Protein AF-A0A1E7FV10-F1 (afdb_monomer)

Secondary structure (DSSP, 8-state):
---PPPPHHHHHTS-HHHHHHHHHHHHHHHHHHHHHHHHHHHTTPPPS-HHHHHHHHHHHHHHHHHHHHHHH-

InterPro domains:
  IPR010729 Large ribosomal subunit protein uL29m, mitochondrial [PF06984] (2-70)
  IPR010729 Large ribosomal subunit protein uL29m, mitochondrial [PTHR21183] (2-72)
  IPR036049 Large ribosomal subunit protein uL29 superfamily [SSF46561] (7-72)
  IPR038340 MRP-L47 superfamily, mitochondrial [G3DSA:6.10.330.20] (1-73)

Structure (mmCIF, N/CA/C/O backbone):
data_AF-A0A1E7FV10-F1
#
_entry.id   AF-A0A1E7FV10-F1
#
loop_
_atom_site.group_PDB
_atom_site.id
_atom_site.type_symbol
_atom_site.label_atom_id
_atom_site.label_alt_id
_atom_site.label_comp_id
_atom_site.label_asym_id
_atom_site.label_entity_id
_atom_site.label_seq_id
_atom_site.pdbx_PDB_ins_code
_atom_site.Cartn_x
_atom_site.Cartn_y
_atom_site.Cartn_z
_atom_site.occupancy
_atom_site.B_iso_or_equiv
_atom_site.auth_seq_id
_atom_site.auth_comp_id
_atom_site.auth_asym_id
_atom_site.auth_atom_id
_atom_site.pdbx_PDB_model_num
ATOM 1 N N . ILE A 1 1 ? -4.574 2.286 -17.359 1.00 61.66 1 ILE A N 1
ATOM 2 C CA . ILE A 1 1 ? -4.829 3.393 -16.399 1.00 61.66 1 ILE A CA 1
ATOM 3 C C . ILE A 1 1 ? -4.476 2.899 -14.997 1.00 61.66 1 ILE A C 1
ATOM 5 O O . ILE A 1 1 ? -4.889 1.803 -14.645 1.00 61.66 1 ILE A O 1
ATOM 9 N N . VAL A 1 2 ? -3.685 3.649 -14.220 1.00 79.62 2 VAL A N 1
ATOM 10 C CA . VAL A 1 2 ? -3.356 3.293 -12.823 1.00 79.62 2 VAL A CA 1
ATOM 11 C C . VAL A 1 2 ? -4.411 3.897 -11.898 1.00 79.62 2 VAL A C 1
ATOM 13 O O . VAL A 1 2 ? -4.577 5.116 -11.888 1.00 79.62 2 VAL A O 1
ATOM 16 N N . GLY A 1 3 ? -5.089 3.061 -11.107 1.00 88.88 3 GLY A N 1
ATOM 17 C CA . GLY A 1 3 ? -6.150 3.484 -10.186 1.00 88.88 3 GLY A CA 1
ATOM 18 C C . GLY A 1 3 ? -5.700 4.452 -9.080 1.00 88.88 3 GLY A C 1
ATOM 19 O O . GLY A 1 3 ? -4.523 4.819 -8.963 1.00 88.88 3 GLY A O 1
ATOM 20 N N . ARG A 1 4 ? -6.658 4.893 -8.257 1.00 94.00 4 ARG A N 1
ATOM 21 C CA . ARG A 1 4 ? -6.400 5.708 -7.058 1.00 94.00 4 ARG A CA 1
ATOM 22 C C . ARG A 1 4 ? -5.910 4.821 -5.904 1.00 94.00 4 ARG A C 1
ATOM 24 O O . ARG A 1 4 ? -6.267 3.653 -5.818 1.00 94.00 4 ARG A O 1
ATOM 31 N N . GLN A 1 5 ? -5.104 5.391 -5.011 1.00 94.69 5 GLN A N 1
ATOM 32 C CA . GLN A 1 5 ? -4.759 4.770 -3.727 1.00 94.69 5 GLN A CA 1
ATOM 33 C C . GLN A 1 5 ? -5.973 4.686 -2.784 1.00 94.69 5 GLN A C 1
ATOM 35 O O . GLN A 1 5 ? -6.868 5.534 -2.845 1.00 94.69 5 GLN A O 1
ATOM 40 N N . TRP A 1 6 ? -5.954 3.736 -1.852 1.00 97.56 6 TRP A N 1
ATOM 41 C CA . TRP A 1 6 ? -6.941 3.657 -0.774 1.00 97.56 6 TRP A CA 1
ATOM 42 C C . TRP A 1 6 ? -6.762 4.806 0.219 1.00 97.56 6 TRP A C 1
ATOM 44 O O . TRP A 1 6 ? -5.639 5.091 0.637 1.00 97.56 6 TRP A O 1
ATOM 54 N N . SER A 1 7 ? -7.856 5.473 0.596 1.00 97.12 7 SER A N 1
ATOM 55 C CA . SER A 1 7 ? -7.825 6.507 1.636 1.00 97.12 7 SER A CA 1
ATOM 56 C C . SER A 1 7 ? -8.119 5.922 3.017 1.00 97.12 7 SER A C 1
ATOM 58 O O . SER A 1 7 ? -8.862 4.950 3.151 1.00 97.12 7 SER A O 1
ATOM 60 N N . VAL A 1 8 ? -7.580 6.548 4.066 1.00 97.88 8 VAL A N 1
ATOM 61 C CA . VAL A 1 8 ? -7.836 6.150 5.462 1.00 97.88 8 VAL A CA 1
ATOM 62 C C . VAL A 1 8 ? -9.339 6.165 5.772 1.00 97.88 8 VAL A C 1
ATOM 64 O O . VAL A 1 8 ? -9.854 5.213 6.351 1.00 97.88 8 VAL A O 1
ATOM 67 N N . THR A 1 9 ? -10.064 7.194 5.323 1.00 97.50 9 THR A N 1
ATOM 68 C CA . THR A 1 9 ? -11.511 7.347 5.556 1.00 97.50 9 THR A CA 1
ATOM 69 C C . THR A 1 9 ? -12.327 6.181 4.995 1.00 97.50 9 THR A C 1
ATOM 71 O O . THR A 1 9 ? -13.272 5.726 5.635 1.00 97.50 9 THR A O 1
ATOM 74 N N . GLU A 1 10 ? -11.953 5.662 3.824 1.00 97.19 10 GLU A N 1
ATOM 75 C CA . GLU A 1 10 ? -12.605 4.491 3.223 1.00 97.19 10 GLU A CA 1
ATOM 76 C C . GLU A 1 10 ? -12.283 3.208 3.985 1.00 97.19 10 GLU A C 1
ATOM 78 O O . GLU A 1 10 ? -13.164 2.383 4.225 1.00 97.19 10 GLU A O 1
ATOM 83 N N . LEU A 1 11 ? -11.021 3.055 4.390 1.00 98.19 11 LEU A N 1
ATOM 84 C CA . LEU A 1 11 ? -10.534 1.870 5.090 1.00 98.19 11 LEU A CA 1
ATOM 85 C C . LEU A 1 11 ? -11.113 1.744 6.504 1.00 98.19 11 LEU A C 1
ATOM 87 O O . LEU A 1 11 ? -11.358 0.628 6.957 1.00 98.19 11 LEU A O 1
ATOM 91 N N . ARG A 1 12 ? -11.421 2.860 7.180 1.00 97.88 12 ARG A N 1
ATOM 92 C CA . ARG A 1 12 ? -12.085 2.843 8.497 1.00 97.88 12 ARG A CA 1
ATOM 93 C C . ARG A 1 12 ? -13.435 2.132 8.479 1.00 97.88 12 ARG A C 1
ATOM 95 O O . ARG A 1 12 ? -13.798 1.522 9.478 1.00 97.88 12 ARG A O 1
ATOM 102 N N . ARG A 1 13 ? -14.144 2.159 7.346 1.00 97.31 13 ARG A N 1
ATOM 103 C CA . ARG A 1 13 ? -15.465 1.531 7.174 1.00 97.31 13 ARG A CA 1
ATOM 104 C C . ARG A 1 13 ? -15.398 0.031 6.845 1.00 97.31 13 ARG A C 1
ATOM 106 O O . ARG A 1 13 ? -16.436 -0.579 6.621 1.00 97.31 13 ARG A O 1
ATOM 113 N N . LYS A 1 14 ? -14.202 -0.563 6.749 1.00 97.94 14 LYS A N 1
ATOM 114 C CA . LYS A 1 14 ? -14.004 -1.973 6.367 1.00 97.94 14 LYS A CA 1
ATOM 115 C C . LYS A 1 14 ? -13.802 -2.883 7.574 1.00 97.94 14 LYS A C 1
ATOM 117 O O . LYS A 1 14 ? -13.197 -2.474 8.563 1.00 97.94 14 LYS A O 1
ATOM 122 N N . SER A 1 15 ? -14.262 -4.129 7.491 1.00 98.12 15 SER A N 1
ATOM 123 C CA . SER A 1 15 ? -14.023 -5.130 8.539 1.00 98.12 15 SER A CA 1
ATOM 124 C C . SER A 1 15 ? -12.524 -5.455 8.673 1.00 98.12 15 SER A C 1
ATOM 126 O O . SER A 1 15 ? -11.735 -5.179 7.767 1.00 98.12 15 SER A O 1
ATOM 128 N N . TYR A 1 16 ? -12.100 -6.042 9.799 1.00 97.69 16 TYR A N 1
ATOM 129 C CA . TYR A 1 16 ? -10.721 -6.540 9.938 1.00 97.69 16 TYR A CA 1
ATOM 130 C C . TYR A 1 16 ? -10.368 -7.570 8.860 1.00 97.69 16 TYR A C 1
ATOM 132 O O . TYR A 1 16 ? -9.262 -7.550 8.321 1.00 97.69 16 TYR A O 1
ATOM 140 N N . GLU A 1 17 ? -11.325 -8.426 8.513 1.00 98.25 17 GLU A N 1
ATOM 141 C CA . GLU A 1 17 ? -11.158 -9.461 7.500 1.00 98.25 17 GLU A CA 1
ATOM 142 C C . GLU A 1 17 ? -10.941 -8.858 6.102 1.00 98.25 17 GLU A C 1
ATOM 144 O O . GLU A 1 17 ? -10.031 -9.266 5.378 1.00 98.25 17 GLU A O 1
ATOM 149 N N . ASP A 1 18 ? -11.700 -7.818 5.745 1.00 98.38 18 ASP A N 1
ATOM 150 C CA . ASP A 1 18 ? -11.528 -7.101 4.477 1.00 98.38 18 ASP A CA 1
ATOM 151 C C . ASP A 1 18 ? -10.192 -6.365 4.408 1.00 98.38 18 ASP A C 1
ATOM 153 O O . ASP A 1 18 ? -9.525 -6.389 3.372 1.00 98.38 18 ASP A O 1
ATOM 1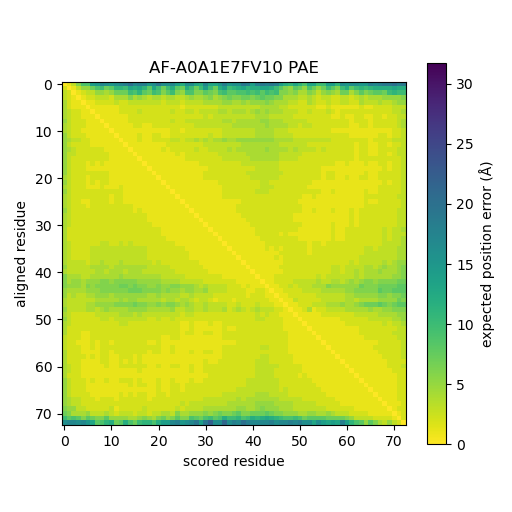57 N N . LEU A 1 19 ? -9.772 -5.728 5.508 1.00 98.50 19 LEU A N 1
ATOM 158 C CA . LEU A 1 19 ? -8.462 -5.078 5.587 1.00 98.50 19 LEU A CA 1
ATOM 159 C C . LEU A 1 19 ? -7.329 -6.092 5.413 1.00 98.50 19 LEU A C 1
ATOM 161 O O . LEU A 1 19 ? -6.355 -5.807 4.716 1.00 98.50 19 LEU A O 1
ATOM 165 N N . HIS A 1 20 ? -7.469 -7.280 5.998 1.00 98.12 20 HIS A N 1
ATOM 166 C CA . HIS A 1 20 ? -6.505 -8.364 5.863 1.00 98.12 20 HIS A CA 1
ATOM 167 C C . HIS A 1 20 ? -6.443 -8.896 4.424 1.00 98.12 20 HIS A C 1
ATOM 169 O O . HIS A 1 20 ? -5.362 -8.975 3.837 1.00 98.12 20 HIS A O 1
ATOM 175 N N . ARG A 1 21 ? -7.593 -9.175 3.798 1.00 98.50 21 ARG A N 1
ATOM 176 C CA . ARG A 1 21 ? -7.659 -9.569 2.379 1.00 98.50 21 ARG A CA 1
ATOM 177 C C . ARG A 1 21 ? -7.031 -8.512 1.473 1.00 98.50 21 ARG A C 1
ATOM 179 O O . ARG A 1 21 ? -6.205 -8.840 0.621 1.00 98.50 21 ARG A O 1
ATOM 186 N N . LEU A 1 22 ? -7.380 -7.242 1.680 1.00 98.25 22 LEU A N 1
ATOM 187 C CA . LEU A 1 22 ? -6.834 -6.131 0.906 1.00 98.25 22 LEU A CA 1
ATOM 188 C C . LEU A 1 22 ? -5.317 -6.012 1.084 1.00 98.25 22 LEU A C 1
ATOM 190 O O . LEU A 1 22 ? -4.599 -5.810 0.104 1.00 98.25 22 LEU A O 1
ATOM 194 N N . TRP A 1 23 ? -4.815 -6.181 2.309 1.00 98.44 23 TRP A N 1
ATOM 195 C CA . TRP A 1 23 ? -3.382 -6.204 2.580 1.00 98.44 23 TRP A CA 1
ATOM 196 C C . TRP A 1 23 ? -2.663 -7.268 1.747 1.00 98.44 23 TRP A C 1
ATOM 198 O O . TRP A 1 23 ? -1.648 -6.960 1.124 1.00 98.44 23 TRP A O 1
ATOM 208 N N . TYR A 1 24 ? -3.204 -8.486 1.663 1.00 98.44 24 TYR A N 1
ATOM 209 C CA . TYR A 1 24 ? -2.621 -9.552 0.841 1.00 98.44 24 TYR A CA 1
ATOM 210 C C . TYR A 1 24 ? -2.622 -9.234 -0.654 1.00 98.44 24 TYR A C 1
ATOM 212 O O . TYR A 1 24 ? -1.646 -9.531 -1.347 1.00 98.44 24 TYR A O 1
ATOM 220 N N . VAL A 1 25 ? -3.689 -8.617 -1.167 1.00 98.31 25 VAL A N 1
ATOM 221 C CA . VAL A 1 25 ? -3.741 -8.167 -2.566 1.00 98.31 25 VAL A CA 1
ATOM 222 C C . VAL A 1 25 ? -2.640 -7.136 -2.836 1.00 98.31 25 VAL A C 1
ATOM 224 O O . VAL A 1 25 ? -1.842 -7.323 -3.755 1.00 98.31 25 VAL A O 1
ATOM 227 N N . LEU A 1 26 ? -2.533 -6.108 -1.988 1.00 98.19 26 LEU A N 1
ATOM 228 C CA . LEU A 1 26 ? -1.507 -5.066 -2.104 1.00 98.19 26 LEU A CA 1
ATOM 229 C C . LEU A 1 26 ? -0.088 -5.621 -1.926 1.00 98.19 26 LEU A C 1
ATOM 231 O O . LEU A 1 26 ? 0.841 -5.174 -2.594 1.00 98.19 26 LEU A O 1
ATOM 235 N N . TYR A 1 27 ? 0.091 -6.608 -1.048 1.00 98.56 27 TYR A N 1
ATOM 236 C CA . TYR A 1 27 ? 1.376 -7.260 -0.817 1.00 98.56 27 TYR A CA 1
ATOM 237 C C . TYR A 1 27 ? 1.868 -8.006 -2.065 1.00 98.56 27 TYR A C 1
ATOM 239 O O . TYR A 1 27 ? 3.015 -7.823 -2.476 1.00 98.56 27 TYR A O 1
ATOM 247 N N . LYS A 1 28 ? 0.993 -8.780 -2.723 1.00 98.50 28 LYS A N 1
ATOM 248 C CA . LYS A 1 28 ? 1.324 -9.452 -3.991 1.00 98.50 28 LYS A CA 1
ATOM 249 C C . LYS A 1 28 ? 1.688 -8.451 -5.087 1.00 98.50 28 LYS A C 1
ATOM 251 O O . LYS A 1 28 ? 2.675 -8.645 -5.793 1.00 98.50 28 LYS A O 1
ATOM 256 N N . GLU A 1 29 ? 0.931 -7.362 -5.201 1.00 98.00 29 GLU A N 1
ATOM 257 C CA . GLU A 1 29 ? 1.210 -6.307 -6.178 1.00 98.00 29 GLU A CA 1
ATOM 258 C C . GLU A 1 29 ? 2.545 -5.601 -5.903 1.00 98.00 29 GLU A C 1
ATOM 260 O O . GLU A 1 29 ? 3.342 -5.408 -6.820 1.00 98.00 29 GLU A O 1
ATOM 265 N N . LYS A 1 30 ? 2.840 -5.280 -4.637 1.00 98.19 30 LYS A N 1
ATOM 266 C CA . LYS A 1 30 ? 4.132 -4.712 -4.234 1.00 98.19 30 LYS A CA 1
ATOM 267 C C . LYS A 1 30 ? 5.291 -5.621 -4.644 1.00 98.19 30 LYS A C 1
ATOM 269 O O . LYS A 1 30 ? 6.281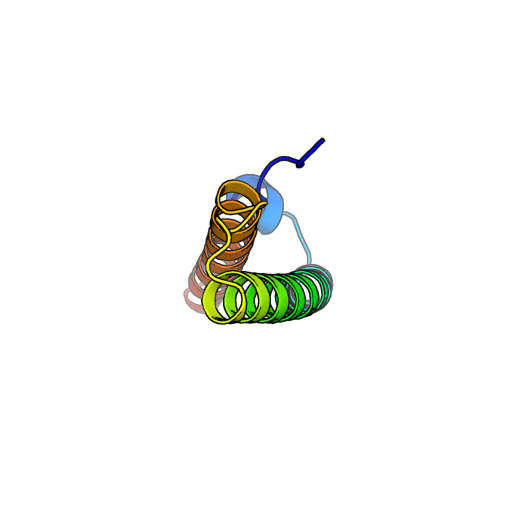 -5.120 -5.170 1.00 98.19 30 LYS A O 1
ATOM 274 N N . ASN A 1 31 ? 5.173 -6.929 -4.417 1.00 98.44 31 ASN A N 1
ATOM 275 C CA . ASN A 1 31 ? 6.220 -7.884 -4.781 1.00 98.44 31 ASN A CA 1
ATOM 276 C C . ASN A 1 31 ? 6.429 -7.942 -6.299 1.00 98.44 31 ASN A C 1
ATOM 278 O O . ASN A 1 31 ? 7.568 -7.871 -6.750 1.00 98.44 31 ASN A O 1
ATOM 282 N N . MET A 1 32 ? 5.350 -7.970 -7.087 1.00 98.00 32 MET A N 1
ATOM 283 C CA . MET A 1 32 ? 5.436 -7.915 -8.550 1.00 98.00 32 MET A CA 1
ATOM 284 C C . MET A 1 32 ? 6.144 -6.638 -9.039 1.00 98.00 32 MET A C 1
ATOM 286 O O . MET A 1 32 ? 7.056 -6.718 -9.861 1.00 98.00 32 MET A O 1
ATOM 290 N N . LEU A 1 33 ? 5.810 -5.474 -8.472 1.00 97.81 33 LEU A N 1
ATOM 291 C CA . LEU A 1 33 ? 6.454 -4.202 -8.823 1.00 97.81 33 LEU A CA 1
ATOM 292 C C . LEU A 1 33 ? 7.935 -4.147 -8.416 1.00 97.81 33 LEU A C 1
ATOM 294 O O . LEU A 1 33 ? 8.737 -3.544 -9.126 1.00 97.81 33 LEU A O 1
ATOM 298 N N . LEU A 1 34 ? 8.317 -4.777 -7.299 1.00 98.12 34 LEU A N 1
ATOM 299 C CA . LEU A 1 34 ? 9.724 -4.904 -6.903 1.00 98.12 34 LEU A CA 1
ATOM 300 C C . LEU A 1 34 ? 10.508 -5.767 -7.896 1.00 98.12 34 LEU A C 1
ATOM 302 O O . LEU A 1 34 ? 11.619 -5.398 -8.277 1.00 98.12 34 LEU A O 1
ATOM 306 N N . THR A 1 35 ? 9.924 -6.875 -8.358 1.00 97.94 35 THR A N 1
ATOM 307 C CA . THR A 1 35 ? 10.523 -7.705 -9.408 1.00 97.94 35 THR A CA 1
ATOM 308 C C . THR A 1 35 ? 10.692 -6.915 -10.705 1.00 97.94 35 THR A C 1
ATOM 310 O O . THR A 1 35 ? 11.786 -6.907 -11.268 1.00 97.94 35 THR A O 1
ATOM 313 N N . GLU A 1 36 ? 9.667 -6.186 -11.157 1.00 97.56 36 GLU A N 1
ATOM 314 C CA . GLU A 1 36 ? 9.769 -5.333 -12.351 1.00 97.56 36 GLU A CA 1
ATOM 315 C C . GLU A 1 36 ? 10.825 -4.232 -12.203 1.00 97.56 36 GLU A C 1
ATOM 317 O O . GLU A 1 36 ? 11.599 -3.977 -13.130 1.00 97.56 36 GLU A O 1
ATOM 322 N N . GLN A 1 37 ? 10.898 -3.588 -11.036 1.00 97.69 37 GLN A N 1
ATOM 323 C CA . GLN A 1 37 ? 11.916 -2.579 -10.755 1.00 97.69 37 GLN A CA 1
ATOM 324 C C . GLN A 1 37 ? 13.322 -3.183 -10.827 1.00 97.69 37 GLN A C 1
ATOM 326 O O . GLN A 1 37 ? 14.212 -2.587 -11.434 1.00 97.69 37 GLN A O 1
ATOM 331 N N . GLN A 1 38 ? 13.524 -4.370 -10.252 1.00 97.88 38 GLN A N 1
ATOM 332 C CA . GLN A 1 38 ? 14.810 -5.059 -10.298 1.00 97.88 38 GLN A CA 1
ATOM 333 C C . GLN A 1 38 ? 15.192 -5.465 -11.727 1.00 97.88 38 GLN A C 1
ATOM 335 O O . GLN A 1 38 ? 16.344 -5.292 -12.126 1.00 97.88 38 GLN A O 1
ATOM 340 N N . LEU A 1 39 ? 14.236 -5.953 -12.521 1.00 97.81 39 LEU A N 1
ATOM 341 C CA . LEU A 1 39 ? 14.450 -6.264 -13.937 1.00 97.81 39 LEU A CA 1
ATOM 342 C C . LEU A 1 39 ? 14.813 -5.014 -14.744 1.00 97.81 39 LEU A C 1
ATOM 344 O O . LEU A 1 39 ? 15.734 -5.066 -15.557 1.00 97.81 39 LEU A O 1
ATOM 348 N N . SER A 1 40 ? 14.137 -3.893 -14.481 1.00 97.38 40 SER A N 1
ATOM 349 C CA . SER A 1 40 ? 14.425 -2.606 -15.125 1.00 97.38 40 SER A CA 1
ATOM 350 C C . SER A 1 40 ? 15.849 -2.152 -14.804 1.00 97.38 40 SER A C 1
ATOM 352 O O . SER A 1 40 ? 16.621 -1.879 -15.716 1.00 97.38 40 SER A O 1
ATOM 354 N N . ARG A 1 41 ? 16.254 -2.205 -13.525 1.00 97.12 41 ARG A N 1
ATOM 355 C CA . ARG A 1 41 ? 17.630 -1.900 -13.090 1.00 97.12 41 ARG A CA 1
ATOM 356 C C . ARG A 1 41 ? 18.666 -2.787 -13.776 1.00 97.12 41 ARG A C 1
ATOM 358 O O . ARG A 1 41 ? 19.642 -2.271 -14.308 1.00 97.12 41 ARG A O 1
ATOM 365 N N . ARG A 1 42 ? 18.441 -4.108 -13.811 1.00 98.00 42 ARG A N 1
ATOM 366 C CA . ARG A 1 42 ? 19.356 -5.069 -14.456 1.00 98.00 42 ARG A CA 1
ATOM 367 C C . ARG A 1 42 ? 19.533 -4.785 -15.948 1.00 98.00 42 ARG A C 1
ATOM 369 O O . ARG A 1 42 ? 20.618 -4.984 -16.476 1.00 98.00 42 ARG A O 1
ATOM 376 N N . ARG A 1 43 ? 18.467 -4.342 -16.617 1.00 97.69 43 ARG A N 1
ATOM 377 C CA . ARG A 1 43 ? 18.459 -4.010 -18.048 1.00 97.69 43 ARG A CA 1
ATOM 378 C C . ARG A 1 43 ? 18.831 -2.552 -18.339 1.00 97.69 43 ARG A C 1
ATOM 380 O O . ARG A 1 43 ? 18.778 -2.163 -19.496 1.00 97.69 43 ARG A O 1
ATOM 387 N N . GLN A 1 44 ? 19.173 -1.761 -17.317 1.00 96.69 44 GLN A N 1
ATOM 388 C CA . GLN A 1 44 ? 19.422 -0.317 -17.429 1.00 96.69 44 GLN A CA 1
ATOM 389 C C . GLN A 1 44 ? 18.244 0.456 -18.058 1.00 96.69 44 GLN A C 1
ATOM 391 O O . GLN A 1 44 ? 18.421 1.455 -18.747 1.00 96.69 44 GLN A O 1
ATOM 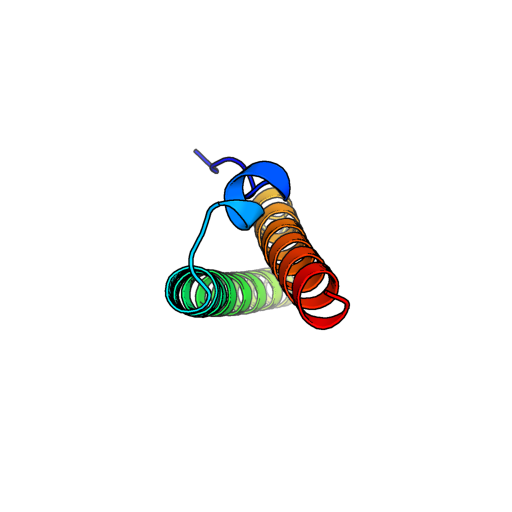396 N N . LEU A 1 45 ? 17.020 -0.010 -17.804 1.00 96.75 45 LEU A N 1
ATOM 397 C CA . LEU A 1 45 ? 15.780 0.624 -18.236 1.00 96.75 45 LEU A CA 1
ATOM 398 C C . LEU A 1 45 ? 15.172 1.450 -17.101 1.00 96.75 45 LEU A C 1
ATOM 400 O O . LEU A 1 45 ? 15.297 1.122 -15.916 1.00 96.75 45 LEU A O 1
ATOM 404 N N . ILE A 1 46 ? 14.439 2.495 -17.477 1.00 95.88 46 ILE A N 1
ATOM 405 C CA . ILE A 1 46 ? 13.620 3.265 -16.541 1.00 95.88 46 ILE A CA 1
ATOM 406 C C . ILE A 1 46 ? 12.472 2.376 -16.060 1.00 95.88 46 ILE A C 1
ATOM 408 O O . ILE A 1 46 ? 11.785 1.742 -16.860 1.00 95.88 46 ILE A O 1
ATOM 412 N N . PHE A 1 47 ? 12.251 2.335 -14.744 1.00 95.38 47 PHE A N 1
ATOM 413 C CA . PHE A 1 47 ? 11.127 1.601 -14.171 1.00 95.38 47 PHE A CA 1
ATOM 414 C C . PHE A 1 47 ? 9.800 2.185 -14.692 1.00 95.38 47 PHE A C 1
ATOM 416 O O . PHE A 1 47 ? 9.552 3.370 -14.467 1.00 95.38 47 PHE A O 1
ATOM 423 N N . PRO A 1 48 ? 8.931 1.390 -15.344 1.00 92.38 48 PRO A N 1
ATOM 424 C CA . PRO A 1 48 ? 7.754 1.923 -16.030 1.00 92.38 48 PRO A CA 1
ATOM 425 C C . PRO A 1 48 ? 6.622 2.372 -15.096 1.00 92.38 48 PRO A C 1
ATOM 427 O O . PRO A 1 48 ? 5.776 3.164 -15.503 1.00 92.38 48 PRO A O 1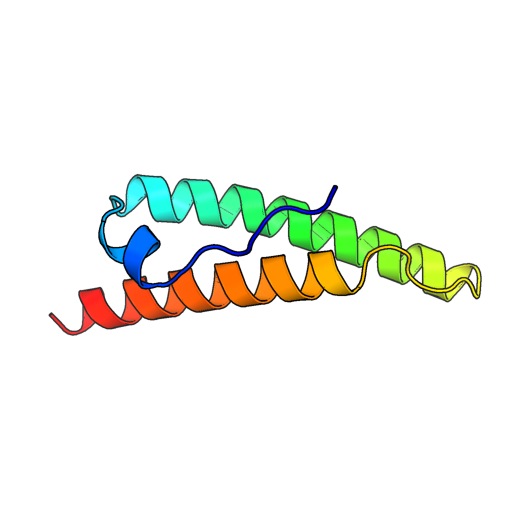
ATOM 430 N N . GLN A 1 49 ? 6.561 1.878 -13.850 1.00 92.94 49 GLN A N 1
ATOM 431 C CA . GLN A 1 49 ? 5.396 2.071 -12.969 1.00 92.94 49 GLN A CA 1
ATOM 432 C C . GLN A 1 49 ? 5.719 2.700 -11.587 1.00 92.94 49 GLN A C 1
ATOM 434 O O . GLN A 1 49 ? 5.214 2.219 -10.563 1.00 92.94 49 GLN A O 1
ATOM 439 N N . PRO A 1 50 ? 6.504 3.799 -11.500 1.00 94.69 50 PRO A N 1
ATOM 440 C CA . PRO A 1 50 ? 6.916 4.397 -10.224 1.00 94.69 50 PRO A CA 1
ATOM 441 C C . PRO A 1 50 ? 5.730 4.925 -9.411 1.00 94.69 50 PRO A C 1
ATOM 443 O O . PRO A 1 50 ? 5.665 4.729 -8.197 1.00 94.69 50 PRO A O 1
ATOM 446 N N . GLU A 1 51 ? 4.746 5.531 -10.075 1.00 95.25 51 GLU A N 1
ATOM 447 C CA . GLU A 1 51 ? 3.556 6.069 -9.411 1.00 95.25 51 GLU A CA 1
ATOM 448 C C . GLU A 1 51 ? 2.639 4.970 -8.868 1.00 95.25 51 GLU A C 1
ATOM 450 O O . GLU A 1 51 ? 2.060 5.115 -7.790 1.00 95.25 51 GLU A O 1
ATOM 455 N N . ARG A 1 52 ? 2.546 3.827 -9.558 1.00 96.44 52 ARG A N 1
ATOM 456 C CA . ARG A 1 52 ? 1.797 2.665 -9.062 1.00 96.44 52 ARG A CA 1
ATOM 457 C C . ARG A 1 52 ? 2.422 2.124 -7.780 1.00 96.44 52 ARG A C 1
ATOM 459 O O . ARG A 1 52 ? 1.711 1.916 -6.801 1.00 96.44 52 ARG A O 1
ATOM 466 N N . PHE A 1 53 ? 3.748 1.993 -7.752 1.00 96.81 53 PHE A N 1
ATOM 467 C CA . PHE A 1 53 ? 4.477 1.551 -6.564 1.00 96.81 53 PHE A CA 1
ATOM 468 C C . PHE A 1 53 ? 4.240 2.473 -5.362 1.00 96.81 53 PHE A C 1
ATOM 470 O O . PHE A 1 53 ? 3.869 1.996 -4.286 1.00 96.81 53 PHE A O 1
ATOM 477 N N . LYS A 1 54 ? 4.333 3.796 -5.559 1.00 96.62 54 LYS A N 1
ATOM 478 C CA . LYS A 1 54 ? 4.022 4.785 -4.512 1.00 96.62 54 LYS A CA 1
ATOM 479 C C . LYS A 1 54 ? 2.588 4.640 -3.990 1.00 96.62 54 LYS A C 1
ATOM 481 O O . LYS A 1 54 ? 2.374 4.670 -2.779 1.00 96.62 54 LYS A O 1
ATOM 486 N N . LYS A 1 55 ? 1.600 4.462 -4.874 1.00 97.44 55 LYS A N 1
ATOM 487 C CA . LYS A 1 55 ? 0.183 4.299 -4.495 1.00 97.44 55 LYS A CA 1
ATOM 488 C C . LYS A 1 55 ? -0.072 3.018 -3.694 1.00 97.44 55 LYS A C 1
ATOM 490 O O . LYS A 1 55 ? -0.824 3.065 -2.716 1.00 97.44 55 LYS A O 1
ATOM 495 N N . VAL A 1 56 ? 0.568 1.901 -4.054 1.00 97.88 56 VAL A N 1
ATOM 496 C CA . VAL A 1 56 ? 0.491 0.645 -3.283 1.00 97.88 56 VAL A CA 1
ATOM 497 C C . VAL A 1 56 ? 1.083 0.849 -1.890 1.00 97.88 56 VAL A C 1
ATOM 499 O O . VAL A 1 56 ? 0.425 0.549 -0.895 1.00 97.88 56 VAL A O 1
ATOM 502 N N . GLN A 1 57 ? 2.280 1.437 -1.793 1.00 97.94 57 GLN A N 1
ATOM 503 C CA . GLN A 1 57 ? 2.922 1.707 -0.503 1.00 97.94 57 GLN A CA 1
ATOM 504 C C . GLN A 1 57 ? 2.075 2.616 0.395 1.00 97.94 57 GLN A C 1
ATOM 506 O O . GLN A 1 57 ? 1.902 2.308 1.575 1.00 97.94 57 GLN A O 1
ATOM 511 N N . LYS A 1 58 ? 1.507 3.695 -0.161 1.00 98.12 58 LYS A N 1
ATOM 512 C CA . LYS A 1 58 ? 0.605 4.597 0.569 1.00 98.12 58 LYS A CA 1
ATOM 513 C C . LYS A 1 58 ? -0.646 3.870 1.061 1.00 98.12 58 LYS A C 1
ATOM 515 O O . LYS A 1 58 ? -0.967 3.979 2.238 1.00 98.12 58 LYS A O 1
ATOM 520 N N . SER A 1 59 ? -1.277 3.053 0.215 1.00 98.25 59 SER A N 1
ATOM 521 C CA . SER A 1 59 ? -2.454 2.253 0.595 1.00 98.25 59 SER A CA 1
ATOM 522 C C . SER A 1 59 ? -2.142 1.282 1.742 1.00 98.25 59 SER A C 1
ATOM 524 O O . SER A 1 59 ? -2.892 1.203 2.712 1.00 98.25 59 SER A O 1
ATOM 526 N N . MET A 1 60 ? -0.993 0.595 1.689 1.00 98.56 60 MET A N 1
ATOM 527 C CA . MET A 1 60 ? -0.532 -0.265 2.789 1.00 98.56 60 MET A CA 1
ATOM 528 C C . MET A 1 60 ? -0.247 0.538 4.071 1.00 98.56 60 MET A C 1
ATOM 530 O O . MET A 1 60 ? -0.501 0.059 5.174 1.00 98.56 60 MET A O 1
ATOM 534 N N . GLY A 1 61 ? 0.293 1.754 3.952 1.00 98.38 61 GLY A N 1
ATOM 535 C CA . GLY A 1 61 ? 0.474 2.670 5.081 1.00 98.38 61 GLY A CA 1
ATOM 536 C C . GLY A 1 61 ? -0.855 3.055 5.733 1.00 98.38 61 GLY A C 1
ATOM 537 O O . GLY A 1 61 ? -0.987 2.964 6.950 1.00 98.38 61 GLY A O 1
ATOM 538 N N . SER A 1 62 ? -1.867 3.384 4.928 1.00 98.44 62 SER A N 1
ATOM 539 C CA . SER A 1 62 ? -3.209 3.714 5.414 1.00 98.44 62 SER A CA 1
ATOM 540 C C . SER A 1 62 ? -3.888 2.546 6.135 1.00 98.44 62 SER A C 1
ATOM 542 O O . SER A 1 62 ? -4.512 2.767 7.167 1.00 98.44 62 SER A O 1
ATOM 544 N N . ILE A 1 63 ? -3.720 1.300 5.668 1.00 98.44 63 ILE A N 1
ATOM 545 C CA . ILE A 1 63 ? -4.224 0.116 6.394 1.00 98.44 63 ILE A CA 1
ATOM 546 C C . ILE A 1 63 ? -3.556 0.002 7.768 1.00 98.44 63 ILE A C 1
ATOM 548 O O . ILE A 1 63 ? -4.242 -0.177 8.771 1.00 98.44 63 ILE A O 1
ATOM 552 N N . ARG A 1 64 ? -2.225 0.153 7.834 1.00 98.19 64 ARG A N 1
ATOM 553 C CA . ARG A 1 64 ? -1.488 0.122 9.108 1.00 98.19 64 ARG A CA 1
ATOM 554 C C . ARG A 1 64 ? -1.945 1.213 10.067 1.00 98.19 64 ARG A C 1
ATOM 556 O O . ARG A 1 64 ? -2.078 0.944 11.255 1.00 98.19 64 ARG A O 1
ATOM 563 N N . GLN A 1 65 ? -2.215 2.410 9.552 1.00 98.25 65 GLN A N 1
ATOM 564 C CA . GLN A 1 65 ? -2.768 3.497 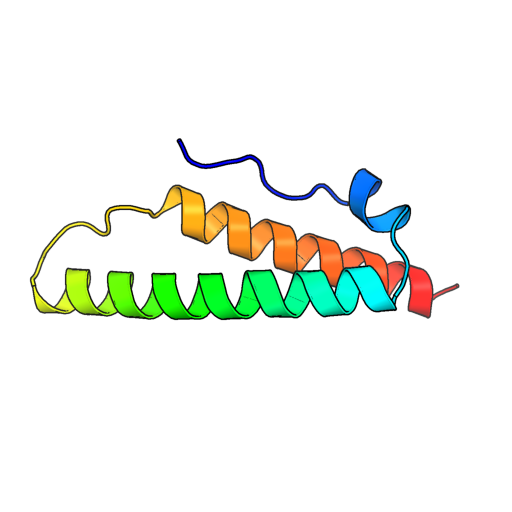10.348 1.00 98.25 65 GLN A CA 1
ATOM 565 C C . GLN A 1 65 ? -4.128 3.114 10.948 1.00 98.25 65 GLN A C 1
ATOM 567 O O . GLN A 1 65 ? -4.282 3.220 12.159 1.00 98.25 65 GLN A O 1
ATOM 572 N N . VAL A 1 66 ? -5.074 2.615 10.142 1.00 98.38 66 VAL A N 1
ATOM 573 C CA . VAL A 1 66 ? -6.409 2.209 10.628 1.00 98.38 66 VAL A CA 1
ATOM 574 C C . VAL A 1 66 ? -6.318 1.100 11.677 1.00 98.38 66 VAL A C 1
ATOM 576 O O . VAL A 1 66 ? -6.980 1.177 12.706 1.00 98.38 66 VAL A O 1
ATOM 579 N N . LEU A 1 67 ? -5.478 0.084 11.463 1.00 97.88 67 LEU A N 1
ATOM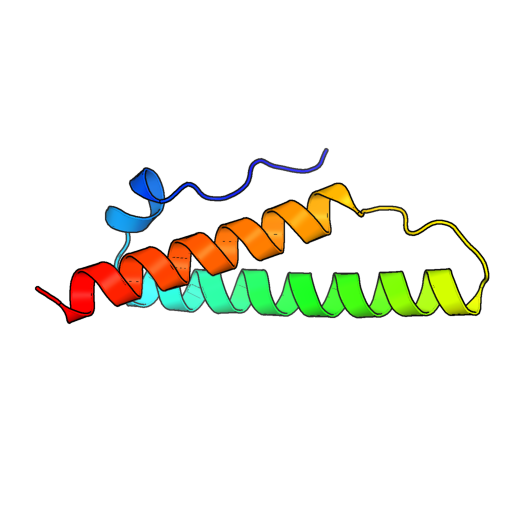 580 C CA . LEU A 1 67 ? -5.282 -0.984 12.451 1.00 97.88 67 LEU A CA 1
ATOM 581 C C . LEU A 1 67 ? -4.658 -0.458 13.753 1.00 97.88 67 LEU A C 1
ATOM 583 O O . LEU A 1 67 ? -5.021 -0.907 14.835 1.00 97.88 67 LEU A O 1
ATOM 587 N N . GLY A 1 68 ? -3.738 0.506 13.654 1.00 98.06 68 GLY A N 1
ATOM 588 C CA . GLY A 1 68 ? -3.148 1.168 14.814 1.00 98.06 68 GLY A CA 1
ATOM 589 C C . GLY A 1 68 ? -4.138 2.052 15.574 1.00 98.06 68 GLY A C 1
ATOM 590 O O . GLY A 1 68 ? -4.065 2.100 16.795 1.00 98.06 68 GLY A O 1
ATOM 591 N N . GLU A 1 69 ? -5.049 2.734 14.872 1.00 97.31 69 GLU A N 1
ATOM 592 C CA . GLU A 1 69 ? -6.160 3.493 15.467 1.00 97.31 69 GLU A CA 1
ATOM 593 C C . GLU A 1 69 ? -7.063 2.561 16.282 1.00 97.31 69 GLU A C 1
ATOM 595 O O . GLU A 1 69 ? -7.190 2.759 17.485 1.00 97.31 69 GLU A O 1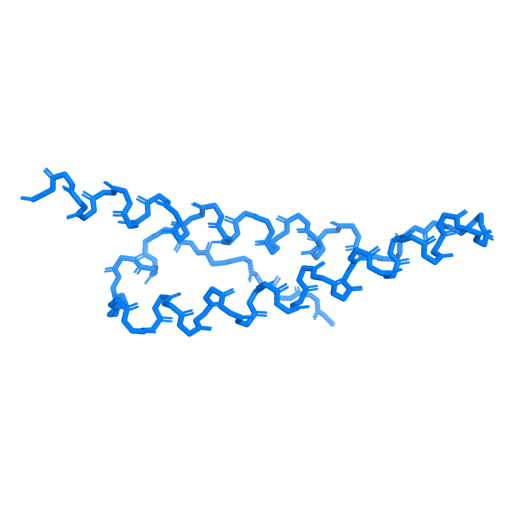
ATOM 600 N N . ARG A 1 70 ? -7.558 1.476 15.676 1.00 97.06 70 ARG A N 1
ATOM 601 C CA . ARG A 1 70 ? -8.477 0.534 16.339 1.00 97.06 70 ARG A CA 1
ATOM 602 C C . ARG A 1 70 ? -7.884 -0.240 17.512 1.00 97.06 70 ARG A C 1
ATOM 604 O O . ARG A 1 70 ? -8.627 -0.730 18.342 1.00 97.06 70 ARG A O 1
ATOM 611 N N . LYS A 1 71 ? -6.560 -0.419 17.562 1.00 94.88 71 LYS A N 1
ATOM 612 C CA . LYS A 1 71 ? -5.895 -1.088 18.695 1.00 94.88 71 LYS A CA 1
ATOM 613 C C . LYS A 1 71 ? -5.841 -0.200 19.948 1.00 94.88 71 LYS A C 1
ATOM 615 O O . LYS A 1 71 ? -5.608 -0.712 21.037 1.00 94.88 71 LYS A O 1
ATOM 620 N N . ARG A 1 72 ? -5.927 1.124 19.776 1.00 92.50 72 ARG A N 1
ATOM 621 C CA . ARG A 1 72 ? -5.882 2.103 20.875 1.00 92.50 72 ARG A CA 1
ATOM 622 C C . ARG 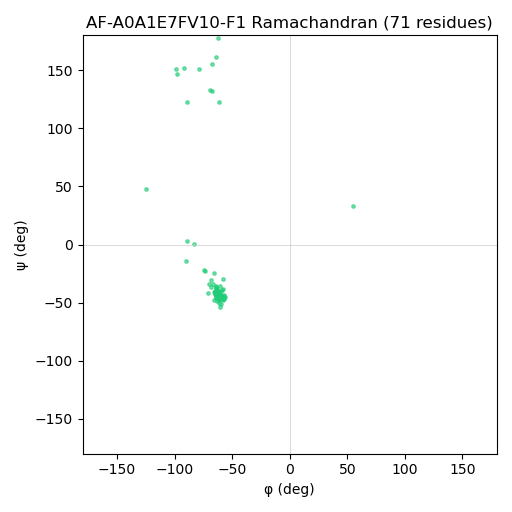A 1 72 ? -7.264 2.42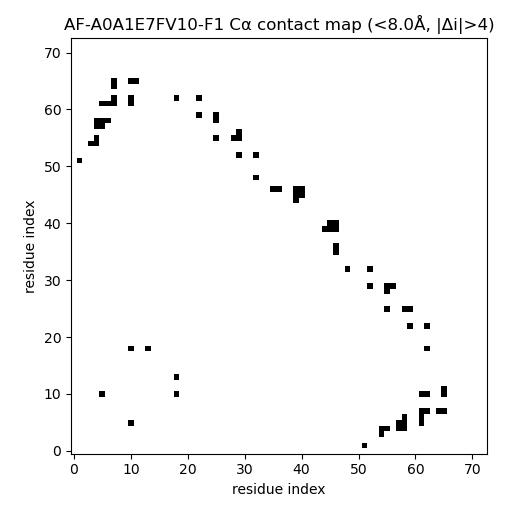8 21.442 1.00 92.50 72 ARG A C 1
ATOM 624 O O . ARG A 1 72 ? -7.318 3.068 22.486 1.00 92.50 72 ARG A O 1
ATOM 631 N N . GLU A 1 73 ? -8.316 2.049 20.723 1.00 76.69 73 GLU A N 1
ATOM 632 C CA . GLU A 1 73 ? -9.705 2.024 21.197 1.00 76.69 73 GLU A CA 1
ATOM 633 C C . GLU A 1 73 ? -9.924 0.788 22.077 1.00 76.69 73 GLU A C 1
ATOM 635 O O . GLU A 1 73 ? -10.610 0.936 23.110 1.00 76.69 73 GLU A O 1
#

Nearest PDB structures (foldseek):
  8any-assembly1_Y  TM=9.934E-01  e=1.531E-06  Homo sapiens
  6gaw-assembly1_B2  TM=9.875E-01  e=3.722E-06  Sus scrofa
  6zsb-assembly1_XY  TM=9.892E-01  e=6.590E-06  Homo sapiens
  9g6k-assembly1_Lg  TM=9.644E-01  e=1.057E-03  Toxoplasma gondii
  6z1p-assembly1_AC  TM=8.865E-01  e=2.125E-03  Tetrahymena thermophila SB210

Organism: NCBI:txid635003

Radius of gyration: 14.31 Å; Cα contacts (8 Å, |Δi|>4): 41; chains: 1; bounding box: 35×17×39 Å

Solvent-accessible surface area (backbone atoms only — not comparable to full-atom values): 4245 Å² total; per-residue (Å²): 136,83,79,82,56,62,51,54,78,64,56,66,77,48,53,74,66,54,52,51,54,50,48,54,55,47,49,54,49,50,52,53,52,51,52,50,40,51,53,18,57,76,70,74,42,79,60,90,55,63,68,57,52,53,34,47,53,48,26,55,49,30,52,53,49,48,56,56,54,63,72,76,107

Mean predicted aligned error: 2.76 Å

Sequence (73 aa):
IVGRQWSVTELRRKSYEDLHRLWYVLYKEKNMLLTEQQLSRRRQLIFPQPERFKKVQKSMGSIRQVLGERKRE

pLDDT: mean 96.22, std 5.41, range [61.66, 98.56]

Foldseek 3Di:
DQDAADALVNLLPDDPVVLVVVLVVLVVVLVVLVVQVVVCVVVVHDRPPPVNNVSSVVNNVSSVVSVVVVVVD